Protein AF-A0A429IRC4-F1 (afdb_monomer_lite)

Sequence (168 aa):
MPRAVEYRVPTVSHHLRTTMRILRPVLTSLLTLVVGMPALPAYATPLSHTSQTSSSGRERIHRHLQDLTRSGAVGAQVQVTDQNGTWTARAGTARAGGSAPVPEGGRFRAGSATKMFTAVVVLQLAAEGRLSLDAPLNRYLPSDRPGSRAHHGTDASAAHQRPPRPRA

Radius of gyration: 31.6 Å; chains: 1; bounding box: 87×77×66 Å

pLDDT: mean 74.63, std 22.18, range [37.5, 98.75]

Foldseek 3Di:
DDDDDDDDDDDDDPPPPDDDPDDDDDDDDDDDDDDDDPDDPPPPPPPPPPPVVVVVVVVVVQVVQQVVVVVPDQKDKDWDQDPVGIDMHMDHACDPPDDHGNDPPDDDDCPPVVVVVVVVVQVVCVVVVNDDPPDDCCVVVPPVDPPNPDPPPPDPVVPPPDDDDDDD

Secondary structure (DSSP, 8-state):
-PPP--------------------------------------------HHHHHHHHHHHHHHHHHHHHHHTT-SEEEEEEEETTEEEEEEEEBSSTT--SBPPTT-----GGGHHHHHHHHHHHHHHTTS--TTS-GGGTS-TTSTT--------TTGGG-PPPPPP-

Structure (mmCIF, N/CA/C/O backbone):
data_AF-A0A429IRC4-F1
#
_entry.id   AF-A0A429IRC4-F1
#
loop_
_atom_site.group_PDB
_atom_site.id
_atom_site.type_symbol
_atom_site.label_atom_id
_atom_site.label_alt_id
_atom_site.label_comp_id
_atom_site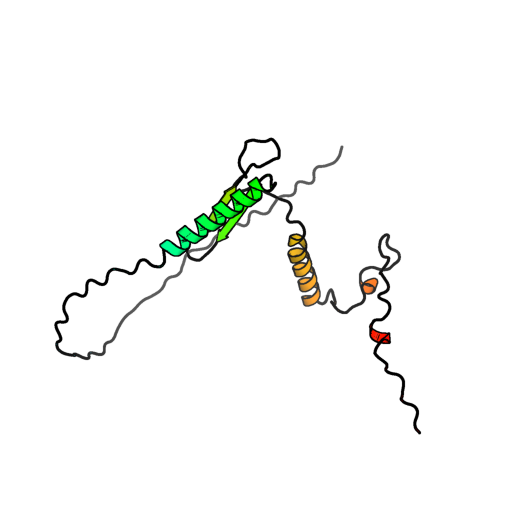.label_asym_id
_atom_site.label_entity_id
_atom_site.label_seq_id
_atom_site.pdbx_PDB_ins_code
_atom_site.Cartn_x
_atom_site.Cartn_y
_atom_site.Cartn_z
_atom_site.occupancy
_atom_site.B_iso_or_equiv
_atom_site.auth_seq_id
_atom_site.auth_comp_id
_atom_site.auth_asym_id
_atom_site.auth_atom_id
_atom_site.pdbx_PDB_model_num
ATOM 1 N N . MET A 1 1 ? -26.407 25.096 -16.418 1.00 45.75 1 MET A N 1
ATOM 2 C CA . MET A 1 1 ? -25.178 25.783 -15.961 1.00 45.75 1 MET A CA 1
ATOM 3 C C . MET A 1 1 ? -24.870 25.336 -14.528 1.00 45.75 1 MET A C 1
ATOM 5 O O . MET A 1 1 ? -25.507 25.856 -13.619 1.00 45.75 1 MET A O 1
ATOM 9 N N . PRO A 1 2 ? -24.017 24.323 -14.282 1.00 47.41 2 PRO A N 1
ATOM 10 C CA . PRO A 1 2 ? -23.708 23.892 -12.917 1.00 47.41 2 PRO A CA 1
ATOM 11 C C . PRO A 1 2 ? -22.671 24.819 -12.258 1.00 47.41 2 PRO A C 1
ATOM 13 O O . PRO A 1 2 ? -21.633 25.118 -12.844 1.00 47.41 2 PRO A O 1
ATOM 16 N N . ARG A 1 3 ? -22.974 25.289 -11.039 1.00 48.34 3 ARG A N 1
ATOM 17 C CA . ARG A 1 3 ? -22.079 26.102 -10.197 1.00 48.34 3 ARG A CA 1
ATOM 18 C C . ARG A 1 3 ? -20.909 25.252 -9.698 1.00 48.34 3 ARG A C 1
ATOM 20 O O . ARG A 1 3 ? -21.127 24.213 -9.080 1.00 48.34 3 ARG A O 1
ATOM 27 N N . ALA A 1 4 ? -19.686 25.721 -9.930 1.00 43.22 4 ALA A N 1
ATOM 28 C CA . ALA A 1 4 ? -18.487 25.163 -9.320 1.00 43.22 4 ALA A CA 1
ATOM 29 C C . ALA A 1 4 ? -18.473 25.493 -7.819 1.00 43.22 4 ALA A C 1
ATOM 31 O O . ALA A 1 4 ? -18.555 26.658 -7.432 1.00 43.22 4 ALA A O 1
ATOM 32 N N . VAL A 1 5 ? -18.397 24.462 -6.977 1.00 57.22 5 VAL A N 1
ATOM 33 C CA . VAL A 1 5 ? -18.140 24.605 -5.542 1.00 57.22 5 VAL A CA 1
ATOM 34 C C . VAL A 1 5 ? -16.626 24.644 -5.370 1.00 57.22 5 VAL A C 1
ATOM 36 O O . VAL A 1 5 ? -15.944 23.635 -5.535 1.00 57.22 5 VAL A O 1
ATOM 39 N N . GLU A 1 6 ? -16.096 25.832 -5.104 1.00 53.59 6 GLU A N 1
ATOM 40 C CA . GLU A 1 6 ? -14.675 26.056 -4.866 1.00 53.59 6 GLU A CA 1
ATOM 41 C C . GLU A 1 6 ? -14.304 25.540 -3.467 1.00 53.59 6 GLU A C 1
ATOM 43 O O . GLU A 1 6 ? -14.668 26.122 -2.445 1.00 53.59 6 GLU A O 1
ATOM 48 N N . TYR A 1 7 ? -13.611 24.403 -3.410 1.00 49.97 7 TYR A N 1
ATOM 49 C CA . TYR A 1 7 ? -13.103 23.840 -2.162 1.00 49.97 7 TYR A CA 1
ATOM 50 C C . TYR A 1 7 ? -11.753 24.483 -1.823 1.00 49.97 7 TYR A C 1
ATOM 52 O O . TYR A 1 7 ? -10.713 24.125 -2.378 1.00 49.97 7 TYR A O 1
ATOM 60 N N . ARG A 1 8 ? -11.772 25.462 -0.915 1.00 52.34 8 ARG A N 1
ATOM 61 C CA . ARG A 1 8 ? -10.570 26.124 -0.400 1.00 52.34 8 ARG A CA 1
ATOM 62 C C . ARG A 1 8 ? -9.939 25.260 0.693 1.00 52.34 8 ARG A C 1
ATOM 64 O O . ARG A 1 8 ? -10.489 25.134 1.783 1.00 52.34 8 ARG A O 1
ATOM 71 N N . VAL A 1 9 ? -8.779 24.676 0.402 1.00 59.03 9 VAL A N 1
ATOM 72 C CA . VAL A 1 9 ? -7.954 23.967 1.392 1.00 59.03 9 VAL A CA 1
ATOM 73 C C . VAL A 1 9 ? -7.395 24.997 2.386 1.00 59.03 9 VAL A C 1
ATOM 75 O O . VAL A 1 9 ? -6.735 25.939 1.943 1.00 59.03 9 VAL A O 1
ATOM 78 N N . PRO A 1 10 ? -7.632 24.875 3.704 1.00 46.97 10 PRO A N 1
ATOM 79 C CA . PRO A 1 10 ? -6.996 25.753 4.676 1.00 46.97 10 PRO A CA 1
ATOM 80 C C . PRO A 1 10 ? -5.500 25.430 4.768 1.00 46.97 10 PRO A C 1
ATOM 82 O O . PRO A 1 10 ? -5.098 24.318 5.111 1.00 46.97 10 PRO A O 1
ATOM 85 N N . THR A 1 11 ? -4.666 26.415 4.447 1.00 55.34 11 THR A N 1
ATOM 86 C CA . THR A 1 11 ? -3.217 26.379 4.638 1.00 55.34 11 THR A CA 1
ATOM 87 C C . THR A 1 11 ? -2.920 26.400 6.137 1.00 55.34 11 THR A C 1
ATOM 89 O O . THR A 1 11 ? -3.166 27.397 6.813 1.00 55.34 11 THR A O 1
ATOM 92 N N . VAL A 1 12 ? -2.410 25.293 6.677 1.00 48.88 12 VAL A N 1
ATOM 93 C CA . VAL A 1 12 ? -1.930 25.227 8.063 1.00 48.88 12 VAL A CA 1
ATOM 94 C C . VAL A 1 12 ? -0.545 25.867 8.119 1.00 48.88 12 VAL A C 1
ATOM 96 O O . VAL A 1 12 ? 0.454 25.280 7.705 1.00 48.88 12 VAL A O 1
ATOM 99 N N . SER A 1 13 ? -0.488 27.101 8.612 1.00 49.94 13 SER A N 1
ATOM 100 C CA . SER A 1 13 ? 0.754 27.828 8.871 1.00 49.94 13 SER A CA 1
ATOM 101 C C . SER A 1 13 ? 1.442 27.245 10.109 1.00 49.94 13 SER A C 1
ATOM 103 O O . SER A 1 13 ? 1.095 27.584 11.241 1.00 49.94 13 SER A O 1
ATOM 105 N N . HIS A 1 14 ? 2.429 26.367 9.928 1.00 39.62 14 HIS A N 1
ATOM 106 C CA . HIS A 1 14 ? 3.285 25.921 11.029 1.00 39.62 14 HIS A CA 1
ATOM 107 C C . HIS A 1 14 ? 4.260 27.037 11.430 1.00 39.62 14 HIS A C 1
ATOM 109 O O . HIS A 1 14 ? 5.399 27.090 10.974 1.00 39.62 14 HIS A O 1
ATOM 115 N N . HIS A 1 15 ? 3.832 27.924 12.329 1.00 47.56 15 HIS A N 1
ATOM 116 C CA . HIS A 1 15 ? 4.749 28.757 13.105 1.00 47.56 15 HIS A CA 1
ATOM 117 C C . HIS A 1 15 ? 5.270 27.957 14.303 1.00 47.56 15 HIS A C 1
ATOM 119 O O . HIS A 1 15 ? 4.838 28.163 15.438 1.00 47.56 15 HIS A O 1
ATOM 125 N N . LEU A 1 16 ? 6.210 27.036 14.068 1.00 44.38 16 LEU A N 1
ATOM 126 C CA . LEU A 1 16 ? 7.004 26.490 15.167 1.00 44.38 16 LEU A CA 1
ATOM 127 C C . LEU A 1 16 ? 8.013 27.557 15.595 1.00 44.38 16 LEU A C 1
ATOM 129 O O . LEU A 1 16 ? 9.044 27.772 14.964 1.00 44.38 16 LEU A O 1
ATOM 133 N N . ARG A 1 17 ? 7.672 28.267 16.673 1.00 48.41 17 ARG A N 1
ATOM 134 C CA . ARG A 1 17 ? 8.591 29.150 17.385 1.00 48.41 17 ARG A CA 1
ATOM 135 C C . ARG A 1 17 ? 9.693 28.292 18.004 1.00 48.41 17 ARG A C 1
ATOM 137 O O . ARG A 1 17 ? 9.480 27.604 18.998 1.00 48.41 17 ARG A O 1
ATOM 144 N N . THR A 1 18 ? 10.870 28.342 17.396 1.00 47.75 18 THR A N 1
ATOM 145 C CA . THR A 1 18 ? 12.129 27.831 17.936 1.00 47.75 18 THR A CA 1
ATOM 146 C C . THR A 1 18 ? 12.446 28.544 19.244 1.00 47.75 18 THR A C 1
ATOM 148 O O . THR A 1 18 ? 12.884 29.693 19.231 1.00 47.75 18 THR A O 1
ATOM 151 N N . THR A 1 19 ? 12.241 27.901 20.394 1.00 47.72 19 THR A N 1
ATOM 152 C CA . THR A 1 19 ? 12.858 28.359 21.649 1.00 47.72 19 THR A CA 1
ATOM 153 C C . THR A 1 19 ? 13.048 27.199 22.629 1.00 47.72 19 THR A C 1
ATOM 155 O O . THR A 1 19 ? 12.331 27.075 23.613 1.00 47.72 19 THR A O 1
ATOM 158 N N . MET A 1 20 ? 14.052 26.350 22.394 1.00 37.50 20 MET A N 1
ATOM 159 C CA . MET A 1 20 ? 14.654 25.546 23.468 1.00 37.50 20 MET A CA 1
ATOM 160 C C . MET A 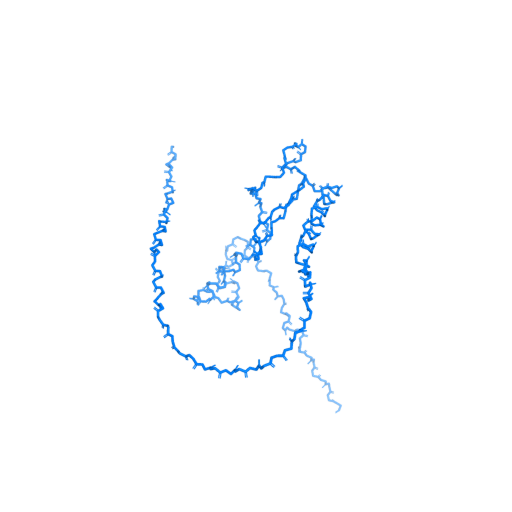1 20 ? 15.904 26.275 23.960 1.00 37.50 20 MET A C 1
ATOM 162 O O . MET A 1 20 ? 17.003 26.103 23.442 1.00 37.50 20 MET A O 1
ATOM 166 N N . ARG A 1 21 ? 15.710 27.137 24.963 1.00 51.72 21 ARG A N 1
ATOM 167 C CA . ARG A 1 21 ? 16.781 27.640 25.828 1.00 51.72 21 ARG A CA 1
ATOM 168 C C . ARG A 1 21 ? 17.134 26.528 26.815 1.00 51.72 21 ARG A C 1
ATOM 170 O O . ARG A 1 21 ? 16.459 26.375 27.826 1.00 51.72 21 ARG A O 1
ATOM 177 N N . ILE A 1 22 ? 18.170 25.746 26.518 1.00 48.72 22 ILE A N 1
ATOM 178 C CA . ILE A 1 22 ? 18.764 24.828 27.496 1.00 48.72 22 ILE A CA 1
ATOM 179 C C . ILE A 1 22 ? 19.857 25.598 28.236 1.00 48.72 22 ILE A C 1
ATOM 181 O O . ILE A 1 22 ? 20.922 25.887 27.692 1.00 48.72 22 ILE A O 1
ATOM 185 N N . LEU A 1 23 ? 19.544 25.965 29.473 1.00 44.09 23 LEU A N 1
ATOM 186 C CA . LEU A 1 23 ? 20.448 26.575 30.435 1.00 44.09 23 LEU A CA 1
ATOM 187 C C . LEU A 1 23 ? 21.374 25.481 31.002 1.00 44.09 23 LEU A C 1
ATOM 189 O O . LEU A 1 23 ? 20.901 24.532 31.620 1.00 44.09 23 LEU A O 1
ATOM 193 N N . ARG A 1 24 ? 22.688 25.605 30.788 1.00 46.69 24 ARG A N 1
ATOM 194 C CA . ARG A 1 24 ? 23.730 24.932 31.590 1.00 46.69 24 ARG A CA 1
ATOM 195 C C . ARG A 1 24 ? 24.175 25.907 32.687 1.00 46.69 24 ARG A C 1
ATOM 197 O O . ARG A 1 24 ? 24.368 27.079 32.364 1.00 46.69 24 ARG A O 1
ATOM 204 N N . PRO A 1 25 ? 24.325 25.462 33.946 1.00 51.94 25 PRO A N 1
ATOM 205 C CA . PRO A 1 25 ? 25.670 25.309 34.537 1.00 51.94 25 PRO A CA 1
ATOM 206 C C . PRO A 1 25 ? 25.792 24.000 35.366 1.00 51.94 25 PRO A C 1
ATOM 208 O O . PRO A 1 25 ? 24.814 23.568 35.957 1.00 51.94 25 PRO A O 1
ATOM 211 N N . VAL A 1 26 ? 26.857 23.187 35.280 1.00 42.03 26 VAL A N 1
ATOM 212 C CA . VAL A 1 26 ? 28.261 23.338 35.754 1.00 42.03 26 VAL A CA 1
ATOM 213 C C . VAL A 1 26 ? 28.470 22.849 37.209 1.00 42.03 26 VAL A C 1
ATOM 215 O O . VAL A 1 26 ? 27.744 23.272 38.098 1.00 42.03 26 VAL A O 1
ATOM 218 N N . LEU A 1 27 ? 29.549 22.053 37.389 1.00 44.47 27 LEU A N 1
ATOM 219 C CA . LEU A 1 27 ? 30.293 21.676 38.623 1.00 44.47 27 LEU A CA 1
ATOM 220 C C . LEU A 1 27 ? 29.622 20.648 39.572 1.00 44.47 27 LEU A C 1
ATOM 222 O O . LEU A 1 27 ? 28.428 20.716 39.796 1.00 44.47 27 LEU A O 1
ATOM 226 N N . THR A 1 28 ? 30.294 19.641 40.154 1.00 45.47 28 THR A N 1
ATOM 227 C CA . THR A 1 28 ? 31.704 19.531 40.589 1.00 45.47 28 THR A CA 1
ATOM 228 C C . THR A 1 28 ? 32.145 18.055 40.736 1.00 45.47 28 THR A C 1
ATOM 230 O O . THR A 1 28 ? 31.404 17.236 41.264 1.00 45.47 28 THR A O 1
ATOM 233 N N . SER A 1 29 ? 33.377 17.779 40.292 1.00 40.81 29 SER A N 1
ATOM 234 C CA . SER A 1 29 ? 34.438 16.888 40.812 1.00 40.81 29 SER A CA 1
ATOM 235 C C . SER A 1 29 ? 34.130 15.619 41.633 1.00 40.81 29 SER A C 1
ATOM 237 O O . SER A 1 29 ? 33.636 15.718 42.749 1.00 40.81 29 SER A O 1
ATOM 239 N N . LEU A 1 30 ? 34.719 14.479 41.229 1.00 47.41 30 LEU A N 1
ATOM 240 C CA . LEU A 1 30 ? 35.649 13.767 42.123 1.00 47.41 30 LEU A CA 1
ATOM 241 C C . LEU A 1 30 ? 36.732 12.984 41.359 1.00 47.41 30 LEU A C 1
ATOM 243 O O . LEU A 1 30 ? 36.478 12.186 40.463 1.00 47.41 30 LEU A O 1
ATOM 247 N N . LEU A 1 31 ? 37.953 13.286 41.774 1.00 44.50 31 LEU A N 1
ATOM 248 C CA . LEU A 1 31 ? 39.265 12.812 41.374 1.00 44.50 31 LEU A CA 1
ATOM 249 C C . LEU A 1 31 ? 39.490 11.355 41.822 1.00 44.50 31 LEU A C 1
ATOM 251 O O . LEU A 1 31 ? 39.376 11.063 43.008 1.00 44.50 31 LEU A O 1
ATOM 255 N N . THR A 1 32 ? 39.900 10.460 40.924 1.00 52.66 32 THR A N 1
ATOM 256 C CA . THR A 1 32 ? 40.745 9.309 41.295 1.00 52.66 32 THR A CA 1
ATOM 257 C C . THR A 1 32 ? 41.807 9.088 40.225 1.00 52.66 32 THR A C 1
ATOM 259 O O . THR A 1 32 ? 41.532 8.776 39.070 1.00 52.66 32 THR A O 1
ATOM 262 N N . LEU A 1 33 ? 43.041 9.331 40.652 1.00 39.84 33 LEU A N 1
ATOM 263 C CA . LEU A 1 33 ? 44.297 9.102 39.963 1.00 39.84 33 LEU A CA 1
ATOM 264 C C . LEU A 1 33 ? 44.593 7.593 39.982 1.00 39.84 33 LEU A C 1
ATOM 266 O O . LEU A 1 33 ? 44.834 7.043 41.053 1.00 39.84 33 LEU A O 1
ATOM 270 N N . VAL A 1 34 ? 44.604 6.929 38.823 1.00 50.72 34 VAL A N 1
ATOM 271 C CA . VAL A 1 34 ? 45.257 5.620 38.662 1.00 50.72 34 VAL A CA 1
ATOM 272 C C . VAL A 1 34 ? 46.430 5.790 37.709 1.00 50.72 34 VAL A C 1
ATOM 274 O O . VAL A 1 34 ? 46.299 6.227 36.568 1.00 50.72 34 VAL A O 1
ATOM 277 N N . VAL A 1 35 ? 47.597 5.491 38.260 1.00 50.69 35 VAL A N 1
ATOM 278 C CA . VAL A 1 35 ? 48.920 5.546 37.657 1.00 50.69 35 VAL A CA 1
ATOM 279 C C . VAL A 1 35 ? 49.088 4.422 36.626 1.00 50.69 35 VAL A C 1
ATOM 281 O O . VAL A 1 35 ? 48.884 3.258 36.940 1.00 50.69 35 VAL A O 1
ATOM 284 N N . GLY A 1 36 ? 49.522 4.803 35.421 1.00 41.06 36 GLY A N 1
ATOM 285 C CA . GLY A 1 36 ? 50.624 4.168 34.685 1.00 41.06 36 GLY A CA 1
ATOM 286 C C . GLY A 1 36 ? 50.445 2.760 34.107 1.00 41.06 36 GLY A C 1
ATOM 287 O O . GLY A 1 36 ? 50.792 1.777 34.750 1.00 41.06 36 GLY A O 1
ATOM 288 N N . MET A 1 37 ? 50.114 2.685 32.812 1.00 55.56 37 MET A N 1
ATOM 289 C CA . MET A 1 37 ? 50.501 1.564 31.943 1.00 55.56 37 MET A CA 1
ATOM 290 C C . MET A 1 37 ? 50.633 2.078 30.496 1.00 55.56 37 MET A C 1
ATOM 292 O O . MET A 1 37 ? 49.616 2.436 29.900 1.00 55.56 37 MET A O 1
ATOM 296 N N . PRO A 1 38 ? 51.843 2.185 29.904 1.00 52.59 38 PRO A N 1
ATOM 297 C CA . PRO A 1 38 ? 51.975 2.560 28.503 1.00 52.59 38 PRO A CA 1
ATOM 298 C C . PRO A 1 38 ? 51.657 1.326 27.653 1.00 52.59 38 PRO A C 1
ATOM 300 O O . PRO A 1 38 ? 52.538 0.557 27.278 1.00 52.59 38 PRO A O 1
ATOM 303 N N . ALA A 1 39 ? 50.371 1.104 27.390 1.00 53.97 39 ALA A N 1
ATOM 304 C CA . ALA A 1 39 ? 49.943 0.168 26.365 1.00 53.97 39 ALA A CA 1
ATOM 305 C C . ALA A 1 39 ? 50.125 0.842 24.996 1.00 53.97 39 ALA A C 1
ATOM 307 O O . ALA A 1 39 ? 49.635 1.945 24.759 1.00 53.97 39 ALA A O 1
ATOM 308 N N . LEU A 1 40 ? 50.889 0.172 24.136 1.00 63.16 40 LEU A N 1
ATOM 309 C CA . LEU A 1 40 ? 51.183 0.503 22.740 1.00 63.16 40 LEU A CA 1
ATOM 310 C C . LEU A 1 40 ? 49.939 1.038 22.000 1.00 63.16 40 LEU A C 1
ATOM 312 O O . LEU A 1 40 ? 48.835 0.573 22.295 1.00 63.16 40 LEU A O 1
ATOM 316 N N . PRO A 1 41 ? 50.080 1.953 21.016 1.00 53.91 41 PRO A N 1
ATOM 317 C CA . PRO A 1 41 ? 48.951 2.401 20.216 1.00 53.91 41 PRO A CA 1
ATOM 318 C C . PRO A 1 41 ? 48.421 1.205 19.426 1.00 53.91 41 PRO A C 1
ATOM 320 O O . PRO A 1 41 ? 48.923 0.851 18.359 1.00 53.91 41 PRO A O 1
ATOM 323 N N . ALA A 1 42 ? 47.394 0.561 19.972 1.00 56.97 42 ALA A N 1
ATOM 324 C CA . ALA A 1 42 ? 46.512 -0.269 19.194 1.00 56.97 42 ALA A CA 1
ATOM 325 C C . ALA A 1 42 ? 45.897 0.674 18.161 1.00 56.97 42 ALA A C 1
ATOM 327 O O . ALA A 1 42 ? 45.052 1.508 18.489 1.00 56.97 42 ALA A O 1
ATOM 328 N N . TYR A 1 43 ? 46.366 0.579 16.918 1.00 60.03 43 TYR A N 1
ATOM 329 C CA . TYR A 1 43 ? 45.622 1.058 15.768 1.00 60.03 43 TYR A CA 1
ATOM 330 C C . TYR A 1 43 ? 44.294 0.303 15.777 1.00 60.03 43 TYR A C 1
ATOM 332 O O . TYR A 1 43 ? 44.158 -0.768 15.188 1.00 60.03 43 TYR A O 1
ATOM 340 N N . ALA A 1 44 ? 43.317 0.838 16.506 1.00 60.97 44 ALA A N 1
ATOM 341 C CA . ALA A 1 44 ? 41.932 0.469 16.353 1.00 60.97 44 ALA A CA 1
ATOM 342 C C . ALA A 1 44 ? 41.549 0.949 14.956 1.00 60.97 44 ALA A C 1
ATOM 344 O O . ALA A 1 44 ? 41.183 2.104 14.746 1.00 60.97 44 ALA A O 1
ATOM 345 N N . THR A 1 45 ? 41.720 0.069 13.973 1.00 67.94 45 THR A N 1
ATOM 346 C CA . THR A 1 45 ? 41.058 0.213 12.686 1.00 67.94 45 THR A CA 1
ATOM 347 C C . THR A 1 45 ? 39.570 0.315 13.009 1.00 67.94 45 THR A C 1
ATOM 349 O O . THR A 1 45 ? 39.024 -0.616 13.607 1.00 67.94 45 THR A O 1
ATOM 352 N N . PRO A 1 46 ? 38.897 1.443 12.713 1.00 61.28 46 PRO A N 1
ATOM 353 C CA . PRO A 1 46 ? 37.465 1.517 12.914 1.00 61.28 46 PRO A CA 1
ATOM 354 C C . PRO A 1 46 ? 36.851 0.434 12.037 1.00 61.28 46 PRO A C 1
ATOM 356 O O . PRO A 1 46 ? 36.914 0.495 10.805 1.00 61.28 46 PRO A O 1
ATOM 359 N N . LEU A 1 47 ? 36.301 -0.590 12.683 1.00 58.62 47 LEU A N 1
ATOM 360 C CA . LEU A 1 47 ? 35.550 -1.638 12.023 1.00 58.62 47 LEU A CA 1
ATOM 361 C C . LEU A 1 47 ? 34.345 -0.978 11.352 1.00 58.62 47 LEU A C 1
ATOM 363 O O . LEU A 1 47 ? 33.314 -0.711 11.966 1.00 58.62 47 LEU A O 1
ATOM 367 N N . SER A 1 48 ? 34.507 -0.666 10.070 1.00 56.62 48 SER A N 1
ATOM 368 C CA . SER A 1 48 ? 33.498 -0.057 9.210 1.00 56.62 48 SER A CA 1
ATOM 369 C C . SER A 1 48 ? 32.457 -1.111 8.823 1.00 56.62 48 SER A C 1
ATOM 371 O O . SER A 1 48 ? 32.281 -1.433 7.651 1.00 56.62 48 SER A O 1
ATOM 373 N N . HIS A 1 49 ? 31.788 -1.709 9.809 1.00 56.56 49 HIS A N 1
ATOM 374 C CA . HIS A 1 49 ? 30.825 -2.791 9.589 1.00 56.56 49 HIS A CA 1
ATOM 375 C C . HIS A 1 49 ? 29.398 -2.302 9.311 1.00 56.56 49 HIS A C 1
ATOM 377 O O . HIS A 1 49 ? 28.554 -3.088 8.889 1.00 56.56 49 HIS A O 1
ATOM 383 N N . THR A 1 50 ? 29.114 -1.006 9.458 1.00 55.47 50 THR A N 1
ATOM 384 C CA . THR A 1 50 ? 27.747 -0.478 9.287 1.00 55.47 50 THR A CA 1
ATOM 385 C C . THR A 1 50 ? 27.449 -0.004 7.855 1.00 55.47 50 THR A C 1
ATOM 387 O O . THR A 1 50 ? 26.289 0.049 7.442 1.00 55.47 50 THR A O 1
ATOM 390 N N . SER A 1 51 ? 28.475 0.280 7.046 1.00 56.31 51 SER A N 1
ATOM 391 C CA . SER A 1 51 ? 28.297 0.809 5.680 1.00 56.31 51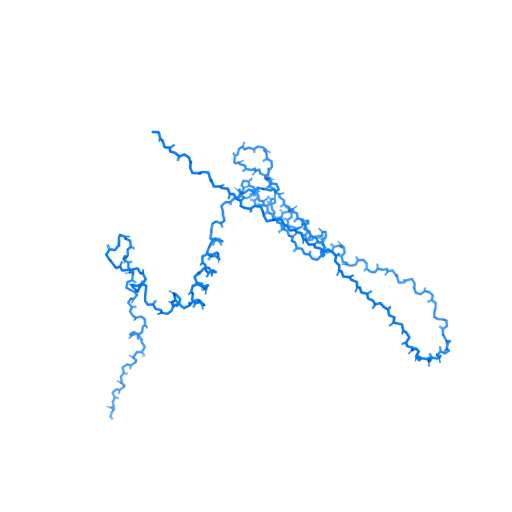 SER A CA 1
ATOM 392 C C . SER A 1 51 ? 28.186 -0.278 4.603 1.00 56.31 51 SER A C 1
ATOM 394 O O . SER A 1 51 ? 27.524 -0.068 3.590 1.00 56.31 51 SER A O 1
ATOM 396 N N . GLN A 1 52 ? 28.783 -1.456 4.815 1.00 56.38 52 GLN A N 1
ATOM 397 C CA . GLN A 1 52 ? 28.774 -2.542 3.820 1.00 56.38 52 GLN A CA 1
ATOM 398 C C . GLN A 1 52 ? 27.439 -3.311 3.791 1.00 56.38 52 GLN A C 1
ATOM 400 O O . GLN A 1 52 ? 26.968 -3.743 2.736 1.00 56.38 52 GLN A O 1
ATOM 405 N N . THR A 1 53 ? 26.765 -3.442 4.936 1.00 60.94 53 THR A N 1
ATOM 406 C CA . THR A 1 53 ? 25.467 -4.132 5.012 1.00 60.94 53 THR A CA 1
ATOM 407 C C . THR A 1 53 ? 24.346 -3.315 4.359 1.00 60.94 53 THR A C 1
ATOM 409 O O . THR A 1 53 ? 23.490 -3.879 3.678 1.00 60.94 53 THR A O 1
ATOM 412 N N . SER A 1 54 ? 24.366 -1.984 4.496 1.00 63.25 54 SER A N 1
ATOM 413 C CA . SER A 1 54 ? 23.340 -1.106 3.911 1.00 63.25 54 SER A CA 1
ATOM 414 C C . SER A 1 54 ? 23.467 -0.976 2.388 1.00 63.25 54 SER A C 1
ATOM 416 O O . SER A 1 54 ? 22.454 -1.042 1.689 1.00 63.25 54 SER A O 1
ATOM 418 N N . SER A 1 55 ? 24.691 -0.877 1.852 1.00 70.94 55 SER A N 1
ATOM 419 C CA . SER A 1 55 ? 24.930 -0.890 0.402 1.00 70.94 55 SER A CA 1
ATOM 420 C C . SER A 1 55 ? 24.550 -2.235 -0.223 1.00 70.94 55 SER A C 1
ATOM 422 O O . SER A 1 55 ? 23.858 -2.262 -1.241 1.00 70.94 55 SER A O 1
ATOM 424 N N . SER A 1 56 ? 24.882 -3.355 0.432 1.00 84.81 56 SER A N 1
ATOM 425 C CA . SER A 1 56 ? 24.483 -4.683 -0.054 1.00 84.81 56 SER A CA 1
ATOM 426 C C . SER A 1 56 ? 22.964 -4.898 -0.020 1.00 84.81 56 SER A C 1
ATOM 428 O O . SER A 1 56 ? 22.418 -5.529 -0.922 1.00 84.81 56 SER A O 1
ATOM 430 N N . GLY A 1 57 ? 22.257 -4.368 0.987 1.00 89.50 57 GLY A N 1
ATOM 431 C CA . GLY A 1 57 ? 20.796 -4.443 1.083 1.00 89.50 57 GLY A CA 1
ATOM 432 C C . GLY A 1 57 ? 20.086 -3.676 -0.030 1.00 89.50 57 GLY A C 1
ATOM 433 O O . GLY A 1 57 ? 19.207 -4.228 -0.694 1.00 89.50 57 GLY A O 1
ATOM 434 N N . ARG A 1 58 ? 20.519 -2.436 -0.280 1.00 92.56 58 ARG A N 1
ATOM 435 C CA . ARG A 1 58 ? 20.012 -1.599 -1.377 1.00 92.56 58 ARG A CA 1
ATOM 436 C C . ARG A 1 58 ? 20.201 -2.269 -2.736 1.00 92.56 58 ARG A C 1
ATOM 438 O O . ARG A 1 58 ? 19.250 -2.348 -3.509 1.00 92.56 58 ARG A O 1
ATOM 445 N N . GLU A 1 59 ? 21.383 -2.829 -2.984 1.00 93.94 59 GLU A N 1
ATOM 446 C CA . GLU A 1 59 ? 21.686 -3.536 -4.232 1.00 93.94 59 GLU A CA 1
ATOM 447 C C . GLU A 1 59 ? 20.825 -4.797 -4.412 1.00 93.94 59 GLU A C 1
ATOM 449 O O . GLU A 1 59 ? 20.308 -5.063 -5.497 1.00 93.94 59 GLU A O 1
ATOM 454 N N . ARG A 1 60 ? 20.601 -5.576 -3.342 1.00 95.75 60 ARG A N 1
ATOM 455 C CA . ARG A 1 60 ? 19.683 -6.730 -3.396 1.00 95.75 60 ARG A CA 1
ATOM 456 C C . ARG A 1 60 ? 18.259 -6.310 -3.759 1.00 95.75 60 ARG A C 1
ATOM 458 O O . ARG A 1 60 ? 17.644 -6.963 -4.600 1.00 95.75 60 ARG A O 1
ATOM 465 N N . ILE A 1 61 ? 17.758 -5.227 -3.159 1.00 96.31 61 ILE A N 1
ATOM 466 C CA . ILE A 1 61 ? 16.422 -4.691 -3.451 1.00 96.31 61 ILE A CA 1
ATOM 467 C C . ILE A 1 61 ? 16.340 -4.230 -4.906 1.00 96.31 61 ILE A C 1
ATOM 469 O O . ILE A 1 61 ? 15.391 -4.588 -5.598 1.00 96.31 61 ILE A O 1
ATOM 473 N N . HIS A 1 62 ? 17.344 -3.503 -5.404 1.00 95.50 62 HIS A N 1
ATOM 474 C CA . HIS A 1 62 ? 17.363 -3.061 -6.796 1.00 95.50 62 HIS A CA 1
ATOM 475 C C . HIS A 1 62 ? 17.317 -4.245 -7.775 1.00 95.50 62 HIS A C 1
ATOM 477 O O . HIS A 1 62 ? 16.482 -4.252 -8.680 1.00 95.50 62 HIS A O 1
ATOM 483 N N . ARG A 1 63 ? 18.125 -5.290 -7.545 1.00 97.00 63 ARG A N 1
ATOM 484 C CA . ARG A 1 63 ? 18.092 -6.521 -8.353 1.00 97.00 63 ARG A CA 1
ATOM 485 C C . ARG A 1 63 ? 16.726 -7.208 -8.334 1.00 97.00 63 ARG A C 1
ATOM 487 O O . ARG A 1 63 ? 16.216 -7.543 -9.396 1.00 97.00 63 ARG A O 1
ATOM 494 N N . HIS A 1 64 ? 16.087 -7.329 -7.169 1.00 97.81 64 HIS A N 1
ATOM 495 C CA . HIS A 1 64 ? 14.744 -7.919 -7.079 1.00 97.81 64 HIS A CA 1
ATOM 496 C C . HIS A 1 64 ? 13.693 -7.112 -7.850 1.00 97.81 64 HIS A C 1
ATOM 498 O O . HIS A 1 64 ? 12.833 -7.694 -8.507 1.00 97.81 64 HIS A O 1
ATOM 504 N N . LEU A 1 65 ? 13.757 -5.777 -7.817 1.00 97.81 65 LEU A N 1
ATOM 505 C CA . LEU A 1 65 ? 12.853 -4.946 -8.618 1.00 97.81 65 LEU A CA 1
ATOM 506 C C . LEU A 1 65 ? 13.064 -5.175 -10.118 1.00 97.81 65 LEU A C 1
ATOM 508 O O . LEU A 1 65 ? 12.088 -5.247 -10.862 1.00 97.81 65 LEU A O 1
ATOM 512 N N . GLN A 1 66 ? 14.313 -5.339 -10.563 1.00 97.25 66 GLN A N 1
ATOM 513 C CA . GLN A 1 66 ? 14.590 -5.706 -11.951 1.00 97.25 66 GLN A CA 1
ATOM 514 C C . GLN A 1 66 ? 14.004 -7.084 -12.296 1.00 97.25 66 GLN A C 1
ATOM 516 O O . GLN A 1 66 ? 13.372 -7.219 -13.341 1.00 97.25 66 GLN A O 1
ATOM 521 N N . ASP A 1 67 ? 14.136 -8.082 -11.421 1.00 98.00 67 ASP A N 1
ATOM 522 C CA . ASP A 1 67 ? 13.581 -9.427 -11.639 1.00 98.00 67 ASP A CA 1
ATOM 523 C C . ASP A 1 67 ? 12.045 -9.425 -11.710 1.00 98.00 67 ASP A C 1
ATOM 525 O O . ASP A 1 67 ? 11.458 -10.105 -12.555 1.00 98.00 67 ASP A O 1
ATOM 529 N N . LEU A 1 68 ? 11.375 -8.584 -10.914 1.00 97.62 68 LEU A N 1
ATOM 530 C CA . LEU A 1 68 ? 9.931 -8.357 -11.040 1.00 97.62 68 LEU A CA 1
ATOM 531 C C . LEU A 1 68 ? 9.567 -7.801 -12.421 1.00 97.62 68 LEU A C 1
ATOM 533 O O . LEU A 1 68 ? 8.592 -8.238 -13.029 1.00 97.62 68 LEU A O 1
ATOM 537 N N . THR A 1 69 ? 10.362 -6.871 -12.953 1.00 97.12 69 THR A N 1
ATOM 538 C CA . THR A 1 69 ? 10.100 -6.335 -14.297 1.00 97.12 69 THR A CA 1
ATOM 539 C C . THR A 1 69 ? 10.396 -7.340 -15.407 1.00 97.12 69 THR A C 1
ATOM 541 O O . THR A 1 69 ? 9.617 -7.456 -16.348 1.00 97.12 69 THR A O 1
ATOM 544 N N . ARG A 1 70 ? 11.453 -8.152 -15.263 1.00 96.06 70 ARG A N 1
ATOM 545 C CA . ARG A 1 70 ? 11.775 -9.248 -16.195 1.00 96.06 70 ARG A CA 1
ATOM 546 C C . ARG A 1 70 ? 10.707 -10.344 -16.204 1.00 96.06 70 ARG A C 1
ATOM 548 O O . ARG A 1 70 ? 10.508 -10.974 -17.235 1.00 96.06 70 ARG A O 1
ATOM 555 N N . SER A 1 71 ? 10.017 -10.556 -15.084 1.00 96.88 71 SER A N 1
ATOM 556 C CA . SER A 1 71 ? 8.939 -11.549 -14.953 1.00 96.88 71 SER A CA 1
ATOM 557 C C . SER A 1 71 ? 7.544 -11.021 -15.318 1.00 96.88 71 SER A C 1
ATOM 559 O O . SER A 1 71 ? 6.580 -11.782 -15.267 1.00 96.88 71 SER A O 1
ATOM 561 N N . GLY A 1 72 ? 7.423 -9.754 -15.738 1.00 95.50 72 GLY A N 1
ATOM 562 C CA . GLY A 1 72 ? 6.202 -9.219 -16.354 1.00 95.50 72 GLY A CA 1
ATOM 563 C C . GLY A 1 72 ? 5.609 -7.975 -15.692 1.00 95.50 72 GLY A C 1
ATOM 564 O O . GLY A 1 72 ? 4.625 -7.435 -16.201 1.00 95.50 72 GLY A O 1
ATOM 565 N N . ALA A 1 73 ? 6.177 -7.474 -14.591 1.00 96.69 73 ALA A N 1
ATOM 566 C CA . ALA A 1 73 ? 5.756 -6.182 -14.056 1.00 96.69 73 ALA A CA 1
ATOM 567 C C . ALA A 1 73 ? 6.185 -5.041 -14.997 1.00 96.69 73 ALA A C 1
ATOM 569 O O . ALA A 1 73 ? 7.345 -4.936 -15.382 1.00 96.69 73 ALA A O 1
ATOM 570 N N . VAL A 1 74 ? 5.266 -4.128 -15.319 1.00 96.69 74 VAL A N 1
ATOM 571 C CA . VAL A 1 74 ? 5.571 -2.928 -16.126 1.00 96.69 74 VAL A CA 1
ATOM 572 C C . VAL A 1 74 ? 6.613 -2.040 -15.436 1.00 96.69 74 VAL A C 1
ATOM 574 O O . VAL A 1 74 ? 7.532 -1.528 -16.070 1.00 96.69 74 VAL A O 1
ATOM 577 N N . GLY A 1 75 ? 6.482 -1.885 -14.121 1.00 95.94 75 GLY A N 1
ATOM 578 C CA . GLY A 1 75 ? 7.396 -1.120 -13.292 1.00 95.94 75 GLY A CA 1
ATOM 579 C C . GLY A 1 75 ? 7.198 -1.452 -11.819 1.00 95.94 75 GLY A C 1
ATOM 580 O O . GLY A 1 75 ? 6.120 -1.883 -11.406 1.00 95.94 75 GLY A O 1
ATOM 581 N N . ALA A 1 76 ? 8.249 -1.264 -11.031 1.00 96.38 76 ALA A N 1
ATOM 582 C CA . ALA A 1 76 ? 8.261 -1.538 -9.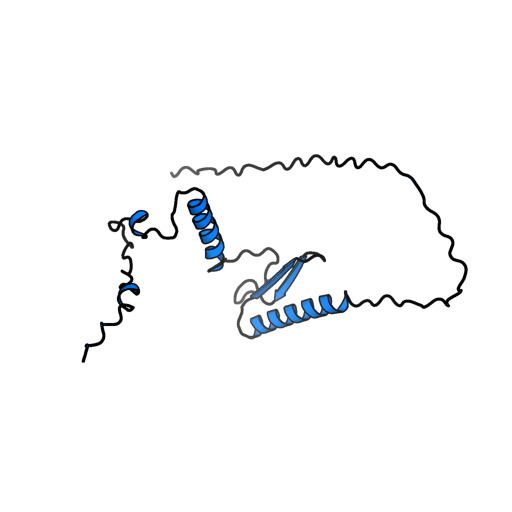602 1.00 96.38 76 ALA A CA 1
ATOM 583 C C . ALA A 1 76 ? 9.049 -0.450 -8.864 1.00 96.38 76 ALA A C 1
ATOM 585 O O . ALA A 1 76 ? 10.024 0.081 -9.395 1.00 96.38 76 ALA A O 1
ATOM 586 N N . GLN A 1 77 ? 8.634 -0.121 -7.640 1.00 95.94 77 GLN A N 1
ATOM 587 C CA . GLN A 1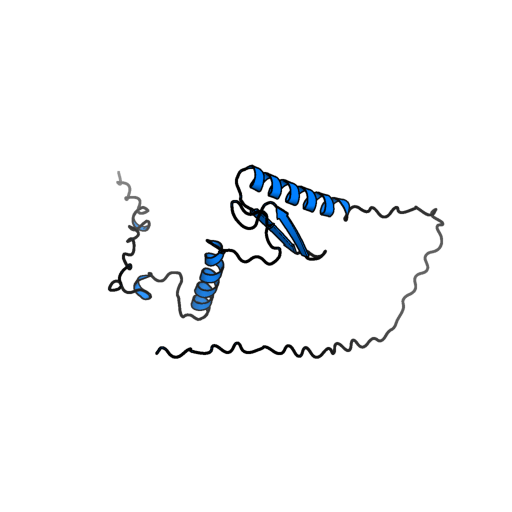 77 ? 9.302 0.858 -6.784 1.00 95.94 77 GLN A CA 1
ATOM 588 C C . GLN A 1 77 ? 9.200 0.445 -5.316 1.00 95.94 77 GLN A C 1
ATOM 590 O O . GLN A 1 77 ? 8.171 -0.062 -4.876 1.00 95.94 77 GLN A O 1
ATOM 595 N N . VAL A 1 78 ? 10.262 0.718 -4.561 1.00 95.56 78 VAL A N 1
ATOM 596 C CA . VAL A 1 78 ? 10.326 0.595 -3.103 1.00 95.56 78 VAL A CA 1
ATOM 597 C C . VAL A 1 78 ? 10.973 1.856 -2.544 1.00 95.56 78 VAL A C 1
ATOM 599 O O . VAL A 1 78 ? 11.990 2.311 -3.063 1.00 95.56 78 VAL A O 1
ATOM 602 N N . GLN A 1 79 ? 10.396 2.401 -1.476 1.00 94.62 79 GLN A N 1
ATOM 603 C CA . GLN A 1 79 ? 11.004 3.452 -0.667 1.00 94.62 79 GLN A CA 1
ATOM 604 C C . GLN A 1 79 ? 11.231 2.909 0.741 1.00 94.62 79 GLN A C 1
ATOM 606 O O . GLN A 1 79 ? 10.342 2.284 1.316 1.00 94.62 79 GLN A O 1
ATOM 611 N N . VAL A 1 80 ? 12.426 3.133 1.276 1.00 94.25 80 VAL A N 1
ATOM 612 C CA . VAL A 1 80 ? 12.808 2.719 2.625 1.00 94.25 80 VAL A CA 1
ATOM 613 C C . VAL A 1 80 ? 13.229 3.955 3.398 1.00 94.25 80 VAL A C 1
ATOM 615 O O . VAL A 1 80 ? 14.049 4.739 2.917 1.00 94.25 80 VAL A O 1
ATOM 618 N N . THR A 1 81 ? 12.678 4.098 4.598 1.00 94.94 81 THR A N 1
ATOM 619 C CA . THR A 1 81 ? 13.021 5.147 5.556 1.00 94.94 81 THR A CA 1
ATOM 620 C C . THR A 1 81 ? 13.497 4.482 6.840 1.00 94.94 81 THR A C 1
ATOM 622 O O . THR A 1 81 ? 12.765 3.693 7.433 1.00 94.94 81 THR A O 1
ATOM 625 N N . ASP A 1 82 ? 14.723 4.789 7.250 1.00 92.62 82 ASP A N 1
ATOM 626 C CA . ASP A 1 82 ? 15.354 4.290 8.473 1.00 92.62 82 ASP A CA 1
ATOM 627 C C . ASP A 1 82 ? 16.148 5.414 9.172 1.00 92.62 82 ASP A C 1
ATOM 629 O O . ASP A 1 82 ? 16.084 6.581 8.770 1.00 92.62 82 ASP A O 1
ATOM 633 N N . GLN A 1 83 ? 16.897 5.088 10.233 1.00 94.50 83 GLN A N 1
ATOM 634 C CA . GLN A 1 83 ? 17.721 6.071 10.953 1.00 94.50 83 GLN A CA 1
ATOM 635 C C . GLN A 1 83 ? 18.808 6.745 10.091 1.00 94.50 83 GLN A C 1
ATOM 637 O O . GLN A 1 83 ? 19.323 7.795 10.469 1.00 94.50 83 GLN A O 1
ATOM 642 N N . ASN A 1 84 ? 19.154 6.168 8.938 1.00 90.06 84 ASN A N 1
ATOM 643 C CA . ASN A 1 84 ? 20.164 6.669 8.010 1.00 90.06 84 ASN A CA 1
ATOM 644 C C . ASN A 1 84 ? 19.536 7.489 6.865 1.00 90.06 84 ASN A C 1
ATOM 646 O O . ASN A 1 84 ? 20.242 7.883 5.933 1.00 90.06 84 ASN A O 1
ATOM 650 N N . GLY A 1 85 ? 18.224 7.743 6.916 1.00 92.94 85 GLY A N 1
ATOM 651 C CA . GLY A 1 85 ? 17.492 8.582 5.974 1.00 92.94 85 GLY A CA 1
ATOM 652 C C . GLY A 1 85 ? 16.503 7.808 5.105 1.00 92.94 85 GLY A C 1
ATOM 653 O O . GLY A 1 85 ? 16.122 6.676 5.390 1.00 92.94 85 GLY A O 1
ATOM 654 N N . THR A 1 86 ? 16.052 8.458 4.032 1.00 93.56 86 THR A N 1
ATOM 655 C CA . THR A 1 86 ? 15.113 7.874 3.065 1.00 93.56 86 THR A CA 1
ATOM 656 C C . THR A 1 86 ? 15.800 7.654 1.730 1.00 93.56 86 THR A C 1
ATOM 658 O O . THR A 1 86 ? 16.504 8.534 1.240 1.00 93.56 86 THR A O 1
ATOM 661 N N . TRP A 1 87 ? 15.570 6.497 1.119 1.00 92.88 87 TRP A N 1
ATOM 662 C CA . TRP A 1 87 ? 16.033 6.197 -0.231 1.00 92.88 87 TRP A CA 1
ATOM 663 C C . TRP A 1 87 ? 14.966 5.433 -1.015 1.00 92.88 87 TRP A C 1
ATOM 665 O O . TRP A 1 87 ? 14.123 4.744 -0.440 1.00 92.88 87 TRP A O 1
ATOM 675 N N . THR A 1 88 ? 15.017 5.553 -2.340 1.00 94.19 88 THR A N 1
ATOM 676 C CA . THR A 1 88 ? 14.059 4.934 -3.262 1.00 94.19 88 THR A CA 1
ATOM 677 C C . THR A 1 88 ? 14.808 4.101 -4.296 1.00 94.19 88 THR A C 1
ATOM 679 O O . THR A 1 88 ? 15.795 4.561 -4.864 1.00 94.19 88 THR A O 1
ATOM 682 N N . ALA A 1 89 ? 14.330 2.889 -4.572 1.00 95.31 89 ALA A N 1
ATOM 683 C CA . ALA A 1 89 ? 14.748 2.082 -5.713 1.00 95.31 89 ALA A CA 1
ATOM 684 C C . ALA A 1 89 ? 13.555 1.820 -6.630 1.00 95.31 89 ALA A C 1
ATOM 686 O O . ALA A 1 89 ? 12.423 1.669 -6.172 1.00 95.31 89 ALA A O 1
ATOM 687 N N . ARG A 1 90 ? 13.817 1.763 -7.936 1.00 96.44 90 ARG A N 1
ATOM 688 C CA . ARG A 1 90 ? 12.804 1.582 -8.977 1.00 96.44 90 ARG A CA 1
ATOM 689 C C . ARG A 1 90 ? 13.365 0.806 -10.166 1.00 96.44 90 ARG A C 1
ATOM 691 O O . ARG A 1 90 ? 14.567 0.860 -10.415 1.00 96.44 90 ARG A O 1
ATOM 698 N N . ALA A 1 91 ? 12.494 0.111 -10.888 1.00 97.38 91 ALA A N 1
ATOM 699 C CA . ALA A 1 91 ? 12.799 -0.592 -12.131 1.00 97.38 91 ALA A CA 1
ATOM 700 C C . ALA A 1 91 ? 11.609 -0.503 -13.097 1.00 97.38 91 ALA A C 1
ATOM 702 O O . ALA A 1 91 ? 10.465 -0.349 -12.663 1.00 97.38 91 ALA A O 1
ATOM 703 N N . GLY A 1 92 ? 11.876 -0.631 -14.397 1.00 96.50 92 GLY A N 1
ATOM 704 C CA . GLY A 1 92 ? 10.849 -0.601 -15.439 1.00 96.50 92 GLY A CA 1
ATOM 705 C C . GLY A 1 92 ? 10.307 0.799 -15.723 1.00 96.50 92 GLY A C 1
ATOM 706 O O . GLY A 1 92 ? 10.954 1.814 -15.442 1.00 96.50 92 GLY A O 1
ATOM 707 N N . THR A 1 93 ? 9.116 0.854 -16.310 1.00 96.94 93 THR A N 1
ATOM 708 C CA . THR A 1 93 ? 8.533 2.076 -16.867 1.00 96.94 93 THR A CA 1
ATOM 709 C C . THR A 1 93 ? 7.204 2.427 -16.209 1.00 96.94 93 THR A C 1
ATOM 711 O O . THR A 1 93 ? 6.579 1.630 -15.513 1.00 96.94 93 THR A O 1
ATOM 714 N N . ALA A 1 94 ? 6.767 3.673 -16.374 1.00 94.69 94 ALA A N 1
ATOM 715 C CA . ALA A 1 94 ? 5.544 4.178 -15.761 1.00 94.69 94 ALA A CA 1
ATOM 716 C C . ALA A 1 94 ? 4.270 3.556 -16.360 1.00 94.69 94 ALA A C 1
ATOM 718 O O . ALA A 1 94 ? 3.214 3.587 -15.729 1.00 94.69 94 ALA A O 1
ATOM 719 N N . ARG A 1 95 ? 4.341 3.061 -17.604 1.00 93.94 95 ARG A N 1
ATOM 720 C CA . ARG A 1 95 ? 3.209 2.523 -18.369 1.00 93.94 95 ARG A CA 1
ATOM 721 C C . ARG A 1 95 ? 3.683 1.454 -19.345 1.00 93.94 95 ARG A C 1
ATOM 723 O O . ARG A 1 95 ? 4.772 1.567 -19.901 1.00 93.94 95 ARG A O 1
ATOM 730 N N . ALA A 1 96 ? 2.825 0.467 -19.599 1.00 94.56 96 ALA A N 1
ATOM 731 C CA . ALA A 1 96 ? 3.087 -0.574 -20.586 1.00 94.56 96 ALA A CA 1
ATOM 732 C C . ALA A 1 96 ? 3.335 0.050 -21.969 1.00 94.56 96 ALA A C 1
ATOM 734 O O . ALA A 1 96 ? 2.616 0.966 -22.369 1.00 94.56 96 ALA A O 1
ATOM 735 N N . GLY A 1 97 ? 4.375 -0.413 -22.666 1.00 93.38 97 GLY A N 1
ATOM 736 C CA . GLY A 1 97 ? 4.790 0.123 -23.969 1.00 93.38 97 GLY A CA 1
ATOM 737 C C . GLY A 1 97 ? 5.427 1.520 -23.932 1.00 93.38 97 GLY A C 1
ATOM 738 O O . GLY A 1 97 ? 5.869 2.010 -24.965 1.00 93.38 97 GLY A O 1
ATOM 739 N N . GLY A 1 98 ? 5.495 2.171 -22.767 1.00 93.56 98 GLY A N 1
ATOM 740 C CA . GLY A 1 98 ? 6.194 3.442 -22.594 1.00 93.56 98 GLY A CA 1
ATOM 741 C C . GLY A 1 98 ? 7.669 3.249 -22.249 1.00 93.56 98 GLY A C 1
ATOM 742 O O . GLY A 1 98 ? 8.064 2.197 -21.754 1.00 93.56 98 GLY A O 1
ATOM 743 N N . SER A 1 99 ? 8.468 4.298 -22.453 1.00 94.88 99 SER A N 1
ATOM 744 C CA . SER A 1 99 ? 9.898 4.347 -22.103 1.00 94.88 99 SER A CA 1
ATOM 745 C C . SER A 1 99 ? 10.199 5.173 -20.849 1.00 94.88 99 SER A C 1
ATOM 747 O O . SER A 1 99 ? 11.277 5.050 -20.271 1.00 94.88 99 SER A O 1
ATOM 749 N N . ALA A 1 100 ? 9.257 6.015 -20.411 1.00 96.69 100 ALA A N 1
ATOM 750 C CA . ALA A 1 100 ? 9.440 6.846 -19.227 1.00 96.69 100 ALA A CA 1
ATOM 751 C C . ALA A 1 100 ? 9.591 5.957 -17.981 1.00 96.69 100 ALA A C 1
ATOM 753 O O . ALA A 1 100 ? 8.732 5.097 -17.763 1.00 96.69 100 ALA A O 1
ATOM 754 N N . PRO A 1 101 ? 10.628 6.148 -17.149 1.00 96.06 101 PRO A N 1
ATOM 755 C CA . PRO A 1 101 ? 10.841 5.317 -15.972 1.00 96.06 101 PRO A CA 1
ATOM 756 C C . PRO A 1 101 ? 9.722 5.521 -14.944 1.00 96.06 101 PRO A C 1
ATOM 758 O O . PRO A 1 101 ? 9.017 6.534 -14.967 1.00 96.06 101 PRO A O 1
ATOM 761 N N . VAL A 1 102 ? 9.585 4.586 -14.001 1.00 97.00 102 VAL A N 1
ATOM 762 C CA . VAL A 1 102 ? 8.692 4.773 -12.845 1.00 97.00 102 VAL A CA 1
ATOM 763 C C . VAL A 1 102 ? 9.042 6.099 -12.138 1.00 97.00 102 VAL A C 1
ATOM 765 O O . VAL A 1 102 ? 10.215 6.314 -11.819 1.00 97.00 102 VAL A O 1
ATOM 768 N N . PRO A 1 103 ? 8.084 7.020 -11.932 1.00 93.94 103 PRO A N 1
ATOM 769 C CA . PRO A 1 103 ? 8.354 8.323 -11.330 1.00 93.94 103 PRO A CA 1
ATOM 770 C C . PRO A 1 103 ? 8.563 8.206 -9.818 1.00 93.94 103 PRO A C 1
ATOM 772 O O . PRO A 1 103 ? 7.776 7.558 -9.137 1.00 93.94 103 PRO A O 1
ATOM 775 N N . GLU A 1 104 ? 9.559 8.908 -9.275 1.00 90.31 104 GLU A N 1
ATOM 776 C CA . GLU A 1 104 ? 9.908 8.828 -7.845 1.00 90.31 104 GLU A CA 1
ATOM 777 C C . GLU A 1 104 ? 8.761 9.272 -6.923 1.00 90.31 104 GLU A C 1
ATOM 779 O O . GLU A 1 104 ? 8.503 8.635 -5.904 1.00 90.31 104 GLU A O 1
ATOM 784 N N . GLY A 1 105 ? 8.026 10.315 -7.322 1.00 89.56 105 GLY A N 1
ATOM 785 C CA . GLY A 1 105 ? 6.821 10.821 -6.651 1.00 89.56 105 GLY A CA 1
ATOM 786 C C . GLY A 1 105 ? 5.511 10.360 -7.298 1.00 89.56 105 GLY A C 1
ATOM 787 O O . GLY A 1 105 ? 4.532 11.110 -7.319 1.00 89.56 105 GLY A O 1
ATOM 788 N N . GLY A 1 106 ? 5.497 9.172 -7.906 1.00 88.06 106 GLY A N 1
ATOM 789 C CA . GLY A 1 106 ? 4.321 8.620 -8.574 1.00 88.06 106 GLY A CA 1
ATOM 790 C C . GLY A 1 106 ? 3.138 8.370 -7.640 1.00 88.06 106 GLY A C 1
ATOM 791 O O . GLY A 1 106 ? 3.302 7.994 -6.483 1.00 88.06 106 GLY A O 1
ATOM 792 N N . ARG A 1 107 ? 1.918 8.510 -8.169 1.00 91.88 107 ARG A N 1
ATOM 793 C CA . ARG A 1 107 ? 0.689 8.074 -7.489 1.00 91.88 107 ARG A CA 1
ATOM 794 C C . ARG A 1 107 ? 0.202 6.763 -8.093 1.00 91.88 107 ARG A C 1
ATOM 796 O O . ARG A 1 107 ? 0.181 6.617 -9.313 1.00 91.88 107 ARG A O 1
ATOM 803 N N . PHE A 1 108 ? -0.242 5.843 -7.245 1.00 90.94 108 PHE A N 1
ATOM 804 C CA . PHE A 1 108 ? -0.841 4.572 -7.649 1.00 90.94 108 PHE A CA 1
ATOM 805 C C . PHE A 1 108 ? -2.069 4.253 -6.789 1.00 90.94 108 PHE A C 1
ATOM 807 O O . PHE A 1 108 ? -2.299 4.863 -5.743 1.00 90.94 108 PHE A O 1
ATOM 814 N N . ARG A 1 109 ? -2.899 3.306 -7.241 1.00 94.25 109 ARG A N 1
ATOM 815 C CA . ARG A 1 109 ? -4.069 2.857 -6.477 1.00 94.25 109 ARG A CA 1
ATOM 816 C C . ARG A 1 109 ? -3.602 1.992 -5.309 1.00 94.25 109 ARG A C 1
ATOM 818 O O . ARG A 1 109 ? -3.026 0.936 -5.532 1.00 94.25 109 ARG A O 1
ATOM 825 N N . ALA A 1 110 ? -3.917 2.403 -4.084 1.00 94.94 110 ALA A N 1
ATOM 826 C CA . ALA A 1 110 ? -3.507 1.701 -2.864 1.00 94.94 110 ALA A CA 1
ATOM 827 C C . ALA A 1 110 ? -4.074 0.267 -2.735 1.00 94.94 110 ALA A C 1
ATOM 829 O O . ALA A 1 110 ? -3.556 -0.544 -1.968 1.00 94.94 110 ALA A O 1
ATOM 830 N N . GLY A 1 111 ? -5.138 -0.068 -3.474 1.00 96.62 111 GLY A N 1
ATOM 831 C CA . GLY A 1 111 ? -5.731 -1.406 -3.459 1.00 96.62 111 GLY A CA 1
ATOM 832 C C . GLY A 1 111 ? -6.180 -1.820 -2.055 1.00 96.62 111 GLY A C 1
ATOM 833 O O . GLY A 1 111 ? -6.778 -1.034 -1.324 1.00 96.62 111 GLY A O 1
ATOM 834 N N . SER A 1 112 ? -5.879 -3.055 -1.649 1.00 98.12 112 SER A N 1
ATOM 835 C CA . SER A 1 112 ? -6.258 -3.558 -0.320 1.00 98.12 112 SER A CA 1
ATOM 836 C C . SER A 1 112 ? -5.619 -2.801 0.848 1.00 98.12 112 SER A C 1
ATOM 838 O O . SER A 1 112 ? -6.152 -2.905 1.950 1.00 98.12 112 SER A O 1
ATOM 840 N N . ALA A 1 113 ? -4.573 -1.990 0.635 1.00 97.31 113 ALA A N 1
ATOM 841 C CA . ALA A 1 113 ? -4.045 -1.122 1.689 1.00 97.31 113 ALA A CA 1
ATOM 842 C C . ALA A 1 113 ? -5.099 -0.115 2.195 1.00 97.31 113 ALA A C 1
ATOM 844 O O . ALA A 1 113 ? -5.053 0.284 3.356 1.00 97.31 113 ALA A O 1
ATOM 845 N N . THR A 1 114 ? -6.118 0.218 1.388 1.00 98.38 114 THR A N 1
ATOM 846 C CA . THR A 1 114 ? -7.278 1.021 1.817 1.00 98.38 114 THR A CA 1
ATOM 847 C C . THR A 1 114 ? -7.984 0.441 3.049 1.00 98.38 114 THR A C 1
ATOM 849 O O . THR A 1 114 ? -8.500 1.206 3.859 1.00 98.38 114 THR A O 1
ATOM 852 N N . LYS A 1 115 ? -7.959 -0.884 3.259 1.00 98.19 115 LYS A N 1
ATOM 853 C CA . LYS A 1 115 ? -8.591 -1.521 4.427 1.00 98.19 115 LYS A CA 1
ATOM 854 C C . LYS A 1 115 ? -8.021 -1.024 5.751 1.00 98.19 115 LYS A C 1
ATOM 856 O O . LYS A 1 115 ? -8.780 -0.908 6.702 1.00 98.19 115 LYS A O 1
ATOM 861 N N . MET A 1 116 ? -6.730 -0.686 5.806 1.00 98.38 116 MET A N 1
ATOM 862 C CA . MET A 1 116 ? -6.128 -0.122 7.019 1.00 98.38 116 MET A CA 1
ATOM 863 C C . MET A 1 116 ? -6.752 1.230 7.370 1.00 98.38 116 MET A C 1
ATOM 865 O O . MET A 1 116 ? -7.071 1.478 8.527 1.00 98.38 116 MET A O 1
ATOM 869 N N . PHE A 1 117 ? -7.010 2.073 6.369 1.00 98.25 117 PHE A N 1
ATOM 870 C CA . PHE A 1 117 ? -7.675 3.362 6.570 1.00 98.25 117 PHE A CA 1
ATOM 871 C C . PHE A 1 117 ? -9.124 3.176 7.029 1.00 98.25 117 PHE A C 1
ATOM 873 O O . PHE A 1 117 ? -9.556 3.822 7.980 1.00 98.25 117 PHE A O 1
ATOM 880 N N . THR A 1 118 ? -9.864 2.256 6.402 1.00 98.25 118 THR A N 1
ATOM 881 C CA . THR A 1 118 ? -11.229 1.916 6.832 1.00 98.25 118 THR A CA 1
ATOM 882 C C . THR A 1 118 ? -11.249 1.367 8.258 1.00 98.25 118 THR A C 1
ATOM 884 O O . THR A 1 118 ? -12.082 1.788 9.053 1.00 98.25 118 THR A O 1
ATOM 887 N N . ALA A 1 119 ? -10.322 0.470 8.601 1.00 98.50 119 ALA A N 1
ATOM 888 C CA . ALA A 1 119 ? -10.221 -0.114 9.933 1.00 98.50 119 ALA A CA 1
ATOM 889 C C . ALA A 1 119 ? -9.972 0.955 11.001 1.00 98.50 119 ALA A C 1
ATOM 891 O O . ALA A 1 119 ? -10.647 0.946 12.024 1.00 98.50 119 ALA A O 1
ATOM 892 N N . VAL A 1 120 ? -9.075 1.914 10.746 1.00 98.62 120 VAL A N 1
ATOM 893 C CA . VAL A 1 120 ? -8.834 3.037 11.667 1.00 98.62 120 VAL A CA 1
ATOM 894 C C . VAL A 1 120 ? -10.120 3.818 11.931 1.00 98.62 120 VAL A C 1
ATOM 896 O O . VAL A 1 120 ? -10.450 4.045 13.089 1.00 98.62 120 VAL A O 1
ATOM 899 N N . VAL A 1 121 ? -10.884 4.168 10.893 1.00 98.62 121 VAL A N 1
ATOM 900 C CA . VAL A 1 121 ? -12.152 4.898 11.067 1.00 98.62 121 VAL A CA 1
ATOM 901 C C . VAL A 1 121 ? -13.176 4.066 11.845 1.00 98.62 121 VAL A C 1
ATOM 903 O O . VAL A 1 121 ? -13.832 4.582 12.744 1.00 98.62 121 VAL A O 1
ATOM 906 N N . VAL A 1 122 ? -13.302 2.771 11.547 1.00 98.31 122 VAL A N 1
ATOM 907 C CA . VAL A 1 122 ? -14.207 1.867 12.279 1.00 98.31 122 VAL A CA 1
ATOM 908 C C . VAL A 1 122 ? -13.826 1.783 13.759 1.00 98.31 122 VAL A C 1
ATOM 910 O O . VAL A 1 122 ? -14.696 1.876 14.622 1.00 98.31 122 VAL A O 1
ATOM 913 N N . LEU A 1 123 ? -12.533 1.659 14.065 1.00 98.56 123 LEU A N 1
ATOM 914 C CA . LEU A 1 123 ? -12.034 1.606 15.439 1.00 98.56 123 LEU A CA 1
ATOM 915 C C . LEU A 1 123 ? -12.186 2.949 16.167 1.00 98.56 123 LEU A C 1
ATOM 917 O O . LEU A 1 123 ? -12.498 2.956 17.353 1.00 98.56 123 LEU A O 1
ATOM 921 N N . GLN A 1 124 ? -12.039 4.078 15.470 1.00 98.75 124 GLN A N 1
ATOM 922 C CA . GLN A 1 124 ? -12.335 5.403 16.024 1.00 98.75 124 GLN A CA 1
ATOM 923 C C . GLN A 1 124 ? -13.817 5.537 16.384 1.00 98.75 124 GLN A C 1
ATOM 925 O O . GLN A 1 124 ? -14.142 5.932 17.498 1.0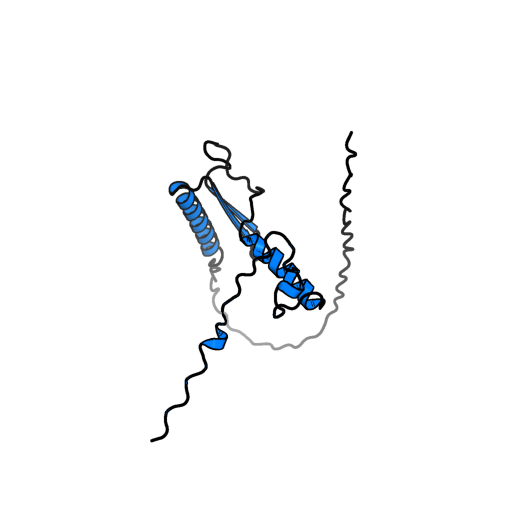0 98.75 124 GLN A O 1
ATOM 930 N N . LEU A 1 125 ? -14.725 5.115 15.498 1.00 98.56 125 LEU A N 1
ATOM 931 C CA . LEU A 1 125 ? -16.162 5.107 15.787 1.00 98.56 125 LEU A CA 1
ATOM 932 C C . LEU A 1 125 ? -16.513 4.194 16.967 1.00 98.56 125 LEU A C 1
ATOM 934 O O . LEU A 1 125 ? -17.425 4.512 17.732 1.00 98.56 125 LEU A O 1
ATOM 938 N N . ALA A 1 126 ? -15.800 3.076 17.123 1.00 98.44 126 ALA A N 1
ATOM 939 C CA . ALA A 1 126 ? -15.961 2.200 18.276 1.00 98.44 126 ALA A CA 1
ATOM 940 C C . ALA A 1 126 ? -15.490 2.864 19.577 1.00 98.44 126 ALA A C 1
ATOM 942 O O . ALA A 1 126 ? -16.210 2.833 20.573 1.00 98.44 126 ALA A O 1
ATOM 943 N N . ALA A 1 127 ? -14.334 3.532 19.555 1.00 98.38 127 ALA A N 1
ATOM 944 C CA . ALA A 1 127 ? -13.830 4.298 20.693 1.00 98.38 127 ALA A CA 1
ATOM 945 C C . ALA A 1 127 ? -14.758 5.467 21.077 1.00 98.38 127 ALA A C 1
ATOM 947 O O . ALA A 1 127 ? -14.912 5.772 22.255 1.00 98.38 127 ALA A O 1
ATOM 948 N N . GLU A 1 128 ? -15.426 6.083 20.098 1.00 98.56 128 GLU A N 1
ATOM 949 C CA . GLU A 1 128 ? -16.441 7.127 20.302 1.00 98.56 128 GLU A CA 1
ATOM 950 C C . GLU A 1 128 ? -17.800 6.575 20.784 1.00 98.56 128 GLU A C 1
ATOM 952 O O . GLU A 1 128 ? -18.742 7.342 20.979 1.00 98.56 128 GLU A O 1
ATOM 957 N N . GLY A 1 129 ? -17.953 5.254 20.930 1.00 97.38 129 GLY A N 1
ATOM 958 C CA . GLY A 1 129 ? -19.222 4.616 21.302 1.00 97.38 129 GLY A CA 1
ATOM 959 C C . GLY A 1 129 ? -20.307 4.687 20.219 1.00 97.38 129 GLY A C 1
ATOM 960 O O . GLY A 1 129 ? -21.471 4.377 20.473 1.00 97.38 129 GLY A O 1
ATOM 961 N N . ARG A 1 130 ? -19.949 5.087 18.994 1.00 97.50 130 ARG A N 1
ATOM 962 C CA . ARG A 1 130 ? -20.868 5.247 17.852 1.00 97.50 130 ARG A CA 1
ATOM 963 C C . ARG A 1 130 ? -21.041 3.961 17.051 1.00 97.50 130 ARG A C 1
ATOM 965 O O . ARG A 1 130 ? -22.003 3.825 16.296 1.00 97.50 130 ARG A O 1
ATOM 972 N N . LEU A 1 131 ? -20.120 3.020 17.223 1.00 97.31 131 LEU A N 1
ATOM 973 C CA . LEU A 1 131 ? -20.139 1.690 16.633 1.00 97.31 131 LEU A CA 1
ATOM 974 C C . LEU A 1 131 ? -19.742 0.656 17.699 1.00 97.31 131 LEU A C 1
ATOM 976 O O . LEU A 1 131 ? -18.994 0.952 18.619 1.00 97.31 131 LEU A O 1
ATOM 980 N N . SER A 1 132 ? -20.258 -0.561 17.598 1.00 97.19 132 SER A N 1
ATOM 981 C CA . SER A 1 132 ? -19.856 -1.712 18.404 1.00 97.19 132 SER A CA 1
ATOM 982 C C . SER A 1 132 ? -19.424 -2.802 17.436 1.00 97.19 132 SER A C 1
ATOM 984 O O . SER A 1 132 ? -20.149 -3.100 16.488 1.00 97.19 132 SER A O 1
ATOM 986 N N . LEU A 1 133 ? -18.230 -3.352 17.654 1.00 97.31 133 LEU A N 1
ATOM 987 C CA . LEU A 1 133 ? -17.643 -4.370 16.779 1.00 97.31 133 LEU A CA 1
ATOM 988 C C . LEU A 1 133 ? -18.403 -5.703 16.849 1.00 97.31 133 LEU A C 1
ATOM 990 O O . LEU A 1 133 ? -18.411 -6.444 15.872 1.00 97.31 133 LEU A O 1
ATOM 994 N N . ASP A 1 134 ? -19.071 -5.966 17.973 1.00 96.69 134 ASP A N 1
ATOM 995 C CA . ASP A 1 134 ? -19.835 -7.192 18.230 1.00 96.69 134 ASP A CA 1
ATOM 996 C C . ASP A 1 134 ? -21.326 -7.051 17.898 1.00 96.69 134 ASP A C 1
ATOM 998 O O . ASP A 1 134 ? -22.074 -8.030 17.907 1.00 96.69 134 ASP A O 1
ATOM 1002 N N . ALA A 1 135 ? -21.794 -5.829 17.624 1.00 95.12 135 ALA A N 1
ATOM 1003 C CA . ALA A 1 135 ? -23.185 -5.615 17.270 1.00 95.12 135 ALA A CA 1
ATOM 1004 C C . ALA A 1 135 ? -23.479 -6.164 15.862 1.00 95.12 135 ALA A C 1
ATOM 1006 O O . ALA A 1 135 ? -22.679 -5.981 14.940 1.00 95.12 135 ALA A O 1
ATOM 1007 N N . PRO A 1 136 ? -24.650 -6.789 15.654 1.00 92.81 136 PRO A N 1
ATOM 1008 C CA . PRO A 1 136 ? -25.018 -7.310 14.347 1.00 92.81 136 PRO A CA 1
ATOM 1009 C C . PRO A 1 136 ? -25.131 -6.171 13.325 1.00 92.81 136 PRO A C 1
ATOM 1011 O O . PRO A 1 136 ? -25.587 -5.068 13.635 1.00 92.81 136 PRO A O 1
ATOM 1014 N N . LEU A 1 137 ? -24.740 -6.442 12.077 1.00 89.94 137 LEU A N 1
ATOM 1015 C CA . LEU A 1 137 ? -24.662 -5.424 11.022 1.00 89.94 137 LEU A CA 1
ATOM 1016 C C . LEU A 1 137 ? -26.006 -4.723 10.759 1.00 89.94 137 LEU A C 1
ATOM 1018 O O . LEU A 1 137 ? -26.028 -3.534 10.440 1.00 89.94 137 LEU A O 1
ATOM 1022 N N . ASN A 1 138 ? -27.123 -5.435 10.945 1.00 90.12 138 ASN A N 1
ATOM 1023 C CA . ASN A 1 138 ? -28.478 -4.899 10.790 1.00 90.12 138 ASN A CA 1
ATOM 1024 C C . ASN A 1 138 ? -28.779 -3.715 11.731 1.00 90.12 138 ASN A C 1
ATOM 1026 O O . ASN A 1 138 ? -29.639 -2.902 11.404 1.00 90.12 138 ASN A O 1
ATOM 1030 N N . ARG A 1 139 ? -28.039 -3.562 12.842 1.00 91.56 139 ARG A N 1
ATOM 1031 C CA . ARG A 1 139 ? -28.110 -2.386 13.724 1.00 91.56 139 ARG A CA 1
ATOM 1032 C C . ARG A 1 139 ? -27.737 -1.096 12.992 1.00 91.56 139 ARG A C 1
ATOM 1034 O O . ARG A 1 139 ? -28.308 -0.050 13.280 1.00 91.56 139 ARG A O 1
ATOM 1041 N N . TYR A 1 140 ? -26.772 -1.166 12.074 1.00 91.69 140 TYR A N 1
ATOM 1042 C CA . TYR A 1 140 ? -26.227 -0.007 11.357 1.00 91.69 140 TYR A CA 1
ATOM 1043 C C . TYR A 1 140 ? -26.722 0.077 9.910 1.00 91.69 140 TYR A C 1
ATOM 1045 O O . TYR A 1 140 ? -26.858 1.172 9.366 1.00 91.69 140 TYR A O 1
ATOM 1053 N N . LEU A 1 141 ? -27.016 -1.067 9.289 1.00 89.81 141 LEU A N 1
ATOM 1054 C CA . LEU A 1 141 ? -27.503 -1.176 7.915 1.00 89.81 141 LEU A CA 1
ATOM 1055 C C . LEU A 1 141 ? -28.811 -1.984 7.868 1.00 89.81 141 LEU A C 1
ATOM 1057 O O . LEU A 1 141 ? -28.774 -3.182 7.580 1.00 89.81 141 LEU A O 1
ATOM 1061 N N . PRO A 1 142 ? -29.964 -1.346 8.146 1.00 84.31 142 PRO A N 1
ATOM 1062 C CA . PRO A 1 142 ? -31.265 -1.984 7.987 1.00 84.31 142 PRO A CA 1
ATOM 1063 C C . PRO A 1 142 ? -31.472 -2.597 6.587 1.00 84.31 142 PRO A C 1
ATOM 1065 O O . PRO A 1 142 ? -30.952 -2.102 5.581 1.00 84.31 142 PRO A O 1
ATOM 1068 N N . SER A 1 143 ? -32.197 -3.719 6.562 1.00 72.94 143 SER A N 1
ATOM 1069 C CA . SER A 1 143 ? -32.316 -4.675 5.448 1.00 72.94 143 SER A CA 1
ATOM 1070 C C . SER A 1 143 ? -33.211 -4.228 4.286 1.00 72.94 143 SER A C 1
ATOM 1072 O O . SER A 1 143 ? -33.361 -4.942 3.298 1.00 72.94 143 SER A O 1
ATOM 1074 N N . ASP A 1 144 ? -33.814 -3.049 4.383 1.00 74.94 144 ASP A N 1
ATOM 1075 C CA . ASP A 1 144 ? -34.591 -2.414 3.318 1.00 74.94 144 ASP A CA 1
ATOM 1076 C C . ASP A 1 144 ? -33.698 -1.753 2.252 1.00 74.94 144 ASP A C 1
ATOM 1078 O O . ASP A 1 144 ? -34.177 -1.339 1.195 1.00 74.94 144 ASP A O 1
ATOM 1082 N N . ARG A 1 145 ? -32.379 -1.680 2.486 1.00 62.94 145 ARG A N 1
ATOM 1083 C CA . ARG A 1 145 ? -31.435 -1.081 1.536 1.00 62.94 145 ARG A CA 1
ATOM 1084 C C . ARG A 1 145 ? -30.947 -2.072 0.470 1.00 62.94 145 ARG A C 1
ATOM 1086 O O . ARG A 1 145 ? -30.560 -3.193 0.810 1.00 62.94 145 ARG A O 1
ATOM 1093 N N . PRO A 1 146 ? -30.855 -1.674 -0.813 1.00 54.38 146 PRO A N 1
ATOM 1094 C CA . PRO A 1 146 ? -30.252 -2.503 -1.858 1.00 54.38 146 PRO A CA 1
ATOM 1095 C C . PRO A 1 146 ? -28.815 -2.918 -1.490 1.00 54.38 146 PRO A C 1
ATOM 1097 O O . PRO A 1 146 ? -27.993 -2.071 -1.150 1.00 54.38 146 PRO A O 1
ATOM 1100 N N . GLY A 1 147 ? -28.512 -4.220 -1.540 1.00 61.19 147 GLY A N 1
ATOM 1101 C CA . GLY A 1 147 ? -27.196 -4.780 -1.179 1.00 61.19 147 GLY A CA 1
ATOM 1102 C C . GLY A 1 147 ? -27.071 -5.291 0.264 1.00 61.19 147 GLY A C 1
ATOM 1103 O O . GLY A 1 147 ? -26.067 -5.907 0.603 1.00 61.19 147 GLY A O 1
ATOM 1104 N N . SER A 1 148 ? -28.102 -5.120 1.094 1.00 58.41 148 SER A N 1
ATOM 1105 C CA . SER A 1 148 ? -28.144 -5.554 2.501 1.00 58.41 148 SER A CA 1
ATOM 1106 C C . SER A 1 148 ? -28.480 -7.039 2.711 1.00 58.41 148 SER A C 1
ATOM 1108 O O . SER A 1 148 ? -28.907 -7.426 3.799 1.00 58.41 148 SER A O 1
ATOM 1110 N N . ARG A 1 149 ? -28.261 -7.904 1.706 1.00 59.38 149 ARG A N 1
ATOM 1111 C CA . ARG A 1 149 ? -28.289 -9.357 1.930 1.00 59.38 149 ARG A CA 1
ATOM 1112 C C . ARG A 1 149 ? -27.109 -9.710 2.829 1.00 59.38 149 ARG A C 1
ATOM 1114 O O . ARG A 1 149 ? -26.034 -10.062 2.354 1.00 59.38 149 ARG A O 1
ATOM 1121 N N . ALA A 1 150 ? -27.318 -9.588 4.135 1.00 56.75 150 ALA A N 1
ATOM 1122 C CA . ALA A 1 150 ? -26.509 -10.264 5.116 1.00 56.75 150 ALA A CA 1
ATOM 1123 C C . ALA A 1 150 ? -26.524 -11.736 4.706 1.00 56.75 150 ALA A C 1
ATOM 1125 O O . ALA A 1 150 ? -27.587 -12.359 4.646 1.00 56.75 150 ALA A O 1
ATOM 1126 N N . HIS A 1 151 ? -25.358 -12.287 4.374 1.00 46.94 151 HIS A N 1
ATOM 1127 C CA . HIS A 1 151 ? -25.188 -13.716 4.533 1.00 46.94 151 HIS A CA 1
ATOM 1128 C C . HIS A 1 151 ? -25.529 -13.979 5.994 1.00 46.94 151 HIS A C 1
ATOM 1130 O O . HIS A 1 151 ? -24.786 -13.568 6.885 1.00 46.94 151 HIS A O 1
ATOM 1136 N N . HIS A 1 152 ? -26.703 -14.562 6.232 1.00 48.78 152 HIS A N 1
ATOM 1137 C CA . HIS A 1 152 ? -27.008 -15.175 7.507 1.00 48.78 152 HIS A CA 1
ATOM 1138 C C . HIS A 1 152 ? -25.876 -16.178 7.701 1.00 48.78 152 HIS A C 1
ATOM 1140 O O . HIS A 1 152 ? -25.821 -17.193 7.006 1.00 48.78 152 HIS A O 1
ATOM 1146 N N . GLY A 1 153 ? -24.900 -15.832 8.540 1.00 41.72 153 GLY A N 1
ATOM 1147 C CA . GLY A 1 153 ? -23.979 -16.814 9.066 1.00 41.72 153 GLY A CA 1
ATOM 1148 C C . GLY A 1 153 ? -24.870 -17.818 9.766 1.00 41.72 153 GLY A C 1
ATOM 1149 O O . GLY A 1 153 ? -25.415 -17.514 10.819 1.00 41.72 153 GLY A O 1
ATOM 1150 N N . THR A 1 154 ? -25.122 -18.950 9.116 1.00 39.50 154 THR A N 1
ATOM 1151 C CA . THR A 1 154 ? -25.699 -20.113 9.772 1.00 39.50 154 THR A CA 1
ATOM 1152 C C . THR A 1 154 ? -24.847 -20.366 10.999 1.00 39.50 154 THR A C 1
ATOM 1154 O O . THR A 1 154 ? -23.624 -20.475 10.888 1.00 39.50 154 THR A O 1
ATOM 1157 N N . ASP A 1 155 ? -25.497 -20.361 12.151 1.00 41.94 155 ASP A N 1
ATOM 1158 C CA . ASP A 1 155 ? -24.882 -20.354 13.463 1.00 41.94 155 ASP A CA 1
ATOM 1159 C C . ASP A 1 155 ? -23.803 -21.436 13.590 1.00 41.94 155 ASP A C 1
ATOM 1161 O O . ASP A 1 155 ? -24.087 -22.604 13.848 1.00 41.94 155 ASP A O 1
ATOM 1165 N N . ALA A 1 156 ? -22.530 -21.038 13.518 1.00 41.66 156 ALA A N 1
ATOM 1166 C CA . ALA A 1 156 ? -21.427 -21.882 13.979 1.00 41.66 156 ALA A CA 1
ATOM 1167 C C . ALA A 1 156 ? -21.508 -22.143 15.503 1.00 41.66 156 ALA A C 1
ATOM 1169 O O . ALA A 1 156 ? -20.785 -22.984 16.028 1.00 41.66 156 ALA A O 1
ATOM 1170 N N . SER A 1 157 ? -22.427 -21.468 16.208 1.00 42.69 157 SER A N 1
ATOM 1171 C CA . SER A 1 157 ? -22.761 -21.722 17.613 1.00 42.69 157 SER A CA 1
ATOM 1172 C C . SER A 1 157 ? -23.638 -22.974 17.813 1.00 42.69 157 SER A C 1
ATOM 1174 O O . SER A 1 157 ? -23.604 -23.587 18.879 1.00 42.69 157 SER A O 1
ATOM 1176 N N . ALA A 1 158 ? -24.368 -23.438 16.789 1.00 43.75 158 ALA A N 1
ATOM 1177 C CA . ALA A 1 158 ? -25.200 -24.643 16.904 1.00 43.75 158 ALA A CA 1
ATOM 1178 C C . ALA A 1 158 ? -24.395 -25.960 16.826 1.00 43.75 158 ALA A C 1
ATOM 1180 O O . ALA A 1 158 ? -24.889 -27.013 17.220 1.00 43.75 158 ALA A O 1
ATOM 1181 N N . ALA A 1 159 ? -23.138 -25.923 16.369 1.00 45.69 159 ALA A N 1
ATOM 1182 C CA . ALA A 1 159 ? -22.336 -27.123 16.115 1.00 45.69 159 ALA A CA 1
ATOM 1183 C C . ALA A 1 159 ? -21.554 -27.663 17.335 1.00 45.69 159 ALA A C 1
ATOM 1185 O O . ALA A 1 159 ? -20.824 -28.643 17.193 1.00 45.69 159 ALA A O 1
ATOM 1186 N N . HIS A 1 160 ? -21.676 -27.058 18.527 1.00 47.19 160 HIS A N 1
ATOM 1187 C CA . HIS A 1 160 ? -20.913 -27.478 19.719 1.00 47.19 160 HIS A CA 1
ATOM 1188 C C . HIS A 1 160 ? -21.737 -28.082 20.867 1.00 47.19 160 HIS A C 1
ATOM 1190 O O . HIS A 1 160 ? -21.176 -28.420 21.911 1.00 47.19 160 HIS A O 1
ATOM 1196 N N . GLN A 1 161 ? -23.042 -28.303 20.690 1.00 51.09 161 GLN A N 1
ATOM 1197 C CA . GLN A 1 161 ? -23.820 -29.076 21.661 1.00 51.09 161 GLN A CA 1
ATOM 1198 C C . GLN A 1 161 ? -23.687 -30.572 21.363 1.00 51.09 161 GLN A C 1
ATOM 1200 O O . GLN A 1 161 ? -24.409 -31.153 20.557 1.00 51.09 161 GLN A O 1
ATOM 1205 N N . ARG A 1 162 ? -22.706 -31.199 22.016 1.00 54.16 162 ARG A N 1
ATOM 1206 C CA . ARG A 1 162 ? -22.527 -32.654 22.037 1.00 54.16 162 ARG A CA 1
ATOM 1207 C C . ARG A 1 162 ? -23.797 -33.294 22.635 1.00 54.16 162 ARG A C 1
ATOM 1209 O O . ARG A 1 162 ? -24.168 -32.906 23.744 1.00 54.16 162 ARG A O 1
ATOM 1216 N N . PRO A 1 163 ? -24.464 -34.251 21.965 1.00 57.59 163 PRO A N 1
ATOM 1217 C CA . PRO A 1 163 ? -25.669 -34.868 22.514 1.00 57.59 163 PRO A CA 1
ATOM 1218 C C . PRO A 1 163 ? -25.355 -35.618 23.824 1.00 57.59 163 PRO A C 1
ATOM 1220 O O . PRO A 1 163 ? -24.253 -36.169 23.961 1.00 57.59 163 PRO A O 1
ATOM 1223 N N . PRO A 1 164 ? -26.287 -35.649 24.800 1.00 65.50 164 PRO A N 1
ATOM 1224 C CA . PRO A 1 164 ? -26.083 -36.369 26.052 1.00 65.50 164 PRO A CA 1
ATOM 1225 C C . PRO A 1 164 ? -25.899 -37.864 25.774 1.00 65.50 164 PRO A C 1
ATOM 1227 O O . PRO A 1 164 ? -26.655 -38.469 25.013 1.00 65.50 164 PRO A O 1
ATOM 1230 N N . ARG A 1 165 ? -24.869 -38.465 26.385 1.00 64.50 165 ARG A N 1
ATOM 1231 C CA . ARG A 1 165 ? -24.629 -39.909 26.276 1.00 64.50 165 ARG A CA 1
ATOM 1232 C C . ARG A 1 165 ? -25.800 -40.670 26.910 1.00 64.50 165 ARG A C 1
ATOM 1234 O O . ARG A 1 165 ? -26.212 -40.290 28.009 1.00 64.50 165 ARG A O 1
ATOM 1241 N N . PRO A 1 166 ? -26.304 -41.742 26.274 1.00 57.44 166 PRO A N 1
ATOM 1242 C CA . PRO A 1 166 ? -27.301 -42.594 26.901 1.00 57.44 166 PRO A CA 1
ATOM 1243 C C . PRO A 1 166 ? -26.713 -43.199 28.178 1.00 57.44 166 PRO A C 1
ATOM 1245 O O . PRO A 1 166 ? -25.577 -43.681 28.184 1.00 57.44 166 PRO A O 1
ATOM 1248 N N . ARG A 1 167 ? -27.475 -43.117 29.271 1.00 64.62 167 ARG A N 1
ATOM 1249 C CA . ARG A 1 167 ? -27.178 -43.861 30.495 1.00 64.62 167 ARG A CA 1
ATOM 1250 C C . ARG A 1 167 ? -27.519 -45.328 30.230 1.00 64.62 167 ARG A C 1
ATOM 1252 O O . ARG A 1 167 ? -28.624 -45.603 29.766 1.00 64.62 167 ARG A O 1
ATOM 1259 N N . ALA A 1 168 ? -26.547 -46.205 30.463 1.00 67.56 168 ALA A N 1
ATOM 1260 C CA . ALA A 1 168 ? -26.783 -47.636 30.626 1.00 67.56 168 ALA A CA 1
ATOM 1261 C C . ALA A 1 168 ? -27.452 -47.898 31.981 1.00 67.56 168 ALA A C 1
ATOM 1263 O O . ALA A 1 168 ? -27.206 -47.087 32.909 1.00 67.56 168 ALA A O 1
#